Protein AF-A0A8J3ZLC2-F1 (afdb_monomer_lite)

Structure (mmCIF, N/CA/C/O backbone):
data_AF-A0A8J3ZLC2-F1
#
_entry.id   AF-A0A8J3ZLC2-F1
#
loop_
_atom_site.group_PDB
_atom_site.id
_atom_site.type_symbol
_atom_site.label_atom_id
_atom_site.label_alt_id
_atom_site.label_comp_id
_atom_site.label_asym_id
_atom_site.label_entity_id
_atom_site.label_seq_id
_atom_site.pdbx_PDB_ins_code
_atom_site.Cartn_x
_atom_site.Cartn_y
_atom_site.Cartn_z
_atom_site.occupancy
_atom_site.B_iso_or_equiv
_atom_site.auth_seq_id
_atom_site.auth_comp_id
_atom_site.auth_asym_id
_atom_site.auth_atom_id
_atom_site.pdbx_PDB_model_num
ATOM 1 N N . MET A 1 1 ? 24.655 2.100 -19.625 1.00 62.72 1 MET A N 1
ATOM 2 C CA . MET A 1 1 ? 24.894 2.904 -18.405 1.00 62.72 1 MET A CA 1
ATOM 3 C C . MET A 1 1 ? 24.748 4.376 -18.753 1.00 62.72 1 MET A C 1
ATOM 5 O O . MET A 1 1 ? 25.172 4.747 -19.850 1.00 62.72 1 MET A O 1
ATOM 9 N N . PRO A 1 2 ? 24.119 5.198 -17.896 1.00 81.19 2 PRO A N 1
ATOM 10 C CA . PRO A 1 2 ? 24.061 6.634 -18.132 1.00 81.19 2 PRO A CA 1
ATOM 11 C C . PRO A 1 2 ? 25.478 7.221 -18.149 1.00 81.19 2 PRO A C 1
ATOM 13 O O . PRO A 1 2 ? 26.392 6.694 -17.517 1.00 81.19 2 PRO A O 1
ATOM 16 N N . ARG A 1 3 ? 25.679 8.284 -18.931 1.00 87.62 3 ARG A N 1
ATOM 17 C CA . ARG A 1 3 ? 26.996 8.920 -19.056 1.00 87.62 3 ARG A CA 1
ATOM 18 C C . ARG A 1 3 ? 27.351 9.644 -17.741 1.00 87.62 3 ARG A C 1
ATOM 20 O O . ARG A 1 3 ? 26.506 10.413 -17.273 1.00 87.62 3 ARG A O 1
ATOM 27 N N . PRO A 1 4 ? 28.564 9.447 -17.186 1.00 86.44 4 PRO A N 1
ATOM 28 C CA . PRO A 1 4 ? 29.031 10.169 -15.998 1.00 86.44 4 PRO A CA 1
ATOM 29 C C . PRO A 1 4 ? 28.972 11.694 -16.189 1.00 86.44 4 PRO A C 1
ATOM 31 O O . PRO A 1 4 ? 29.243 12.178 -17.291 1.00 86.44 4 PRO A O 1
ATOM 34 N N . GLY A 1 5 ? 28.597 12.445 -15.146 1.00 87.00 5 GLY A N 1
ATOM 35 C CA . GLY A 1 5 ? 28.395 13.900 -15.202 1.00 87.00 5 GLY A CA 1
ATOM 36 C C . GLY A 1 5 ? 27.000 14.339 -15.673 1.00 87.00 5 GLY A C 1
ATOM 37 O O . GLY A 1 5 ? 26.792 15.516 -15.966 1.00 87.00 5 GLY A O 1
ATOM 38 N N . ARG A 1 6 ? 26.047 13.404 -15.794 1.00 88.44 6 ARG A N 1
ATOM 39 C CA . ARG A 1 6 ? 24.616 13.685 -16.045 1.00 88.44 6 ARG A CA 1
ATOM 40 C C . ARG A 1 6 ? 23.715 12.982 -15.041 1.00 88.44 6 ARG A C 1
ATOM 42 O O . ARG A 1 6 ? 22.834 13.606 -14.466 1.00 88.44 6 ARG A O 1
ATOM 49 N N . PHE A 1 7 ? 23.942 11.686 -14.857 1.00 87.19 7 PHE A N 1
ATOM 50 C CA . PHE A 1 7 ? 23.310 10.897 -13.807 1.00 87.19 7 PHE A CA 1
ATOM 51 C C . PHE A 1 7 ? 24.420 10.236 -13.005 1.00 87.19 7 PHE A C 1
ATOM 53 O O . PHE A 1 7 ? 24.977 9.222 -13.422 1.00 87.19 7 PHE A O 1
ATOM 60 N N . ASP A 1 8 ? 24.761 10.865 -11.886 1.00 89.50 8 ASP A N 1
ATOM 61 C CA . ASP A 1 8 ? 25.877 10.438 -11.041 1.00 89.50 8 ASP A CA 1
ATOM 62 C C . ASP A 1 8 ? 25.459 9.363 -10.026 1.00 89.50 8 ASP A C 1
ATOM 64 O O . ASP A 1 8 ? 26.303 8.627 -9.522 1.00 89.50 8 ASP A O 1
ATOM 68 N N . ALA A 1 9 ? 24.153 9.227 -9.769 1.00 88.69 9 ALA A N 1
ATOM 69 C CA . ALA A 1 9 ? 23.580 8.181 -8.933 1.00 88.69 9 ALA A CA 1
ATOM 70 C C . ALA A 1 9 ? 22.262 7.667 -9.523 1.00 88.69 9 ALA A C 1
ATOM 72 O O . ALA A 1 9 ? 21.461 8.431 -10.063 1.00 88.69 9 ALA A O 1
ATOM 73 N N . VAL A 1 10 ? 22.035 6.364 -9.377 1.00 88.56 10 VAL A N 1
ATOM 74 C CA . VAL A 1 10 ? 20.748 5.716 -9.635 1.00 88.56 10 VAL A CA 1
ATOM 75 C C . VAL A 1 10 ? 20.269 5.170 -8.299 1.00 88.56 10 VAL A C 1
ATOM 77 O O . VAL A 1 10 ? 20.956 4.352 -7.692 1.00 88.56 10 VAL A O 1
ATOM 80 N N . ILE A 1 11 ? 19.127 5.664 -7.827 1.00 90.56 11 ILE A N 1
ATOM 81 C CA . ILE A 1 11 ? 18.501 5.208 -6.585 1.00 90.56 11 ILE A CA 1
ATOM 82 C C . ILE A 1 11 ? 17.278 4.392 -6.976 1.00 90.56 11 ILE A C 1
ATOM 84 O O . ILE A 1 11 ? 16.354 4.914 -7.601 1.00 90.56 11 ILE A O 1
ATOM 88 N N . GLU A 1 12 ? 17.290 3.114 -6.623 1.00 89.50 12 GLU A N 1
ATOM 89 C CA . GLU A 1 12 ? 16.144 2.234 -6.804 1.00 89.50 12 GLU A CA 1
ATOM 90 C C . GLU A 1 12 ? 15.164 2.418 -5.641 1.00 89.50 12 GLU A C 1
ATOM 92 O O . GLU A 1 12 ? 15.559 2.412 -4.474 1.00 89.50 12 GLU A O 1
ATOM 97 N N . ILE A 1 13 ? 13.882 2.590 -5.962 1.00 89.12 13 ILE A N 1
ATOM 98 C CA . ILE A 1 13 ? 12.808 2.630 -4.969 1.00 89.12 13 ILE A CA 1
ATOM 99 C C . ILE A 1 13 ? 12.115 1.271 -4.993 1.00 89.12 13 ILE A C 1
ATOM 101 O O . ILE A 1 13 ? 11.385 0.956 -5.932 1.00 89.12 13 ILE A O 1
ATOM 105 N N . ALA A 1 14 ? 12.362 0.477 -3.955 1.00 91.50 14 ALA A N 1
ATOM 106 C CA . ALA A 1 14 ? 11.785 -0.851 -3.791 1.00 91.50 14 ALA A CA 1
ATOM 107 C C . ALA A 1 14 ? 10.427 -0.815 -3.061 1.00 91.50 14 ALA A C 1
ATOM 109 O O . ALA A 1 14 ? 9.930 0.243 -2.657 1.00 91.50 14 ALA A O 1
ATOM 110 N N . ALA A 1 15 ? 9.827 -1.996 -2.895 1.00 95.19 15 ALA A N 1
ATOM 111 C CA . ALA A 1 15 ? 8.690 -2.194 -2.003 1.00 95.19 15 ALA A CA 1
ATOM 112 C C . ALA A 1 15 ? 9.051 -1.828 -0.553 1.00 95.19 15 ALA A C 1
ATOM 114 O O . ALA A 1 15 ? 10.211 -1.934 -0.146 1.00 95.19 15 ALA A O 1
ATOM 115 N N . LEU A 1 16 ? 8.053 -1.395 0.217 1.00 95.94 16 LEU A N 1
ATOM 116 C CA . LEU A 1 16 ? 8.247 -1.039 1.619 1.00 95.94 16 LEU A CA 1
ATOM 117 C C . LEU A 1 16 ? 8.357 -2.287 2.499 1.00 95.94 16 LEU A C 1
ATOM 119 O O . LEU A 1 16 ? 7.717 -3.309 2.250 1.00 95.94 16 LEU A O 1
ATOM 123 N N . ASP A 1 17 ? 9.159 -2.170 3.551 1.00 96.06 17 ASP A N 1
ATOM 124 C CA . ASP A 1 17 ? 9.222 -3.122 4.651 1.00 96.06 17 ASP A CA 1
ATOM 125 C C . ASP A 1 17 ? 8.170 -2.792 5.725 1.00 96.06 17 ASP A C 1
ATOM 127 O O . ASP A 1 17 ? 7.513 -1.750 5.685 1.00 96.06 17 ASP A O 1
ATOM 131 N N . ALA A 1 18 ? 8.003 -3.680 6.707 1.00 96.75 18 ALA A N 1
ATOM 132 C CA . ALA A 1 18 ? 7.050 -3.488 7.801 1.00 96.75 18 ALA A CA 1
ATOM 133 C C . ALA A 1 18 ? 7.169 -2.119 8.514 1.00 96.75 18 ALA A C 1
ATOM 135 O O . ALA A 1 18 ? 6.149 -1.430 8.626 1.00 96.75 18 ALA A O 1
ATOM 136 N N . PRO A 1 19 ? 8.365 -1.656 8.946 1.00 97.00 19 PRO A N 1
ATOM 137 C CA . PRO A 1 19 ? 8.479 -0.343 9.578 1.00 97.00 19 PRO A CA 1
ATOM 138 C C . PRO A 1 19 ? 8.202 0.808 8.600 1.00 97.00 19 PRO A C 1
ATOM 140 O O . PRO A 1 19 ? 7.635 1.821 9.010 1.00 97.00 19 PRO A O 1
ATOM 143 N N . GLY A 1 20 ? 8.547 0.672 7.315 1.00 96.81 20 GLY A N 1
ATOM 144 C CA . GLY A 1 20 ? 8.211 1.652 6.284 1.00 96.81 20 GLY A CA 1
ATOM 145 C C . GLY A 1 20 ? 6.704 1.776 6.052 1.00 96.81 20 GLY A C 1
ATOM 146 O O . GLY A 1 20 ? 6.190 2.890 5.935 1.00 96.81 20 GLY A O 1
ATOM 147 N N . ILE A 1 21 ? 5.984 0.651 6.044 1.00 97.88 21 ILE A N 1
ATOM 148 C CA . ILE A 1 21 ? 4.518 0.609 5.939 1.00 97.88 21 ILE A CA 1
ATOM 149 C C . ILE A 1 21 ? 3.884 1.297 7.152 1.00 97.88 21 ILE A C 1
ATOM 151 O O . ILE A 1 21 ? 3.067 2.203 6.986 1.00 97.88 21 ILE A O 1
ATOM 155 N N . GLU A 1 22 ? 4.297 0.933 8.368 1.00 97.25 22 GLU A N 1
ATOM 156 C CA . GLU A 1 22 ? 3.808 1.554 9.604 1.00 97.25 22 GLU A CA 1
ATOM 157 C C . GLU A 1 22 ? 4.064 3.068 9.619 1.00 97.25 22 GLU A C 1
ATOM 159 O O . GLU A 1 22 ? 3.159 3.858 9.914 1.00 97.25 22 GLU A O 1
ATOM 164 N N . ALA A 1 23 ? 5.283 3.489 9.271 1.00 97.25 23 ALA A N 1
ATOM 165 C CA . ALA A 1 23 ? 5.655 4.896 9.221 1.00 97.25 23 ALA A CA 1
ATOM 166 C C . ALA A 1 23 ? 4.805 5.669 8.206 1.00 97.25 23 ALA A C 1
ATOM 168 O O . ALA A 1 23 ? 4.347 6.775 8.500 1.00 97.25 23 ALA A O 1
ATOM 169 N N . LEU A 1 24 ? 4.546 5.081 7.036 1.00 97.38 24 LEU A N 1
ATOM 170 C CA . LEU A 1 2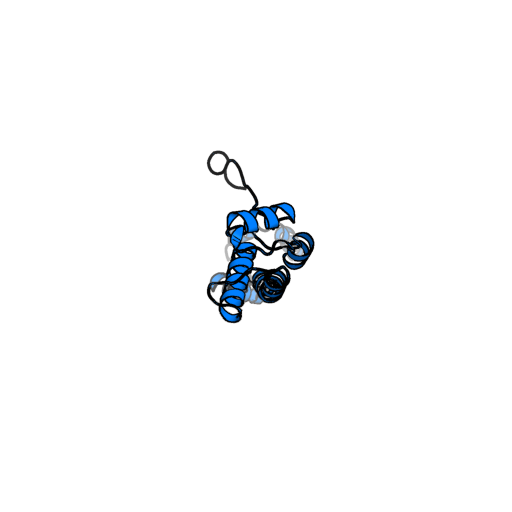4 ? 3.718 5.699 6.008 1.00 97.38 24 LEU A CA 1
ATOM 171 C C . LEU A 1 24 ? 2.255 5.825 6.454 1.00 97.38 24 LEU A C 1
ATOM 173 O O . LEU A 1 24 ? 1.667 6.894 6.294 1.00 97.38 24 LEU A O 1
ATOM 177 N N . ILE A 1 25 ? 1.679 4.785 7.065 1.00 97.31 25 ILE A N 1
ATOM 178 C CA . ILE A 1 25 ? 0.308 4.831 7.601 1.00 97.31 25 ILE A CA 1
ATOM 179 C C . ILE A 1 25 ? 0.190 5.952 8.638 1.00 97.31 25 ILE A C 1
ATOM 181 O O . ILE A 1 25 ? -0.708 6.789 8.543 1.00 97.31 25 ILE A O 1
ATOM 185 N N . LYS A 1 26 ? 1.131 6.027 9.585 1.00 96.31 26 LYS A N 1
ATOM 186 C CA . LYS A 1 26 ? 1.153 7.069 10.624 1.00 96.31 26 LYS A CA 1
ATOM 187 C C . LYS A 1 26 ? 1.372 8.476 10.068 1.00 96.31 26 LYS A C 1
ATOM 189 O O . LYS A 1 26 ? 0.889 9.438 10.657 1.00 96.31 26 LYS A O 1
ATOM 194 N N . ALA A 1 27 ? 2.097 8.612 8.959 1.00 97.00 27 ALA A N 1
ATOM 195 C CA . ALA A 1 27 ? 2.326 9.903 8.316 1.00 97.00 27 ALA A CA 1
ATOM 196 C C . ALA A 1 27 ? 1.086 10.420 7.569 1.00 97.00 27 ALA A C 1
ATOM 198 O O . ALA A 1 27 ? 0.890 11.629 7.453 1.00 97.00 27 ALA A O 1
ATOM 199 N N . VAL A 1 28 ? 0.263 9.514 7.041 1.00 96.50 28 VAL A N 1
ATOM 2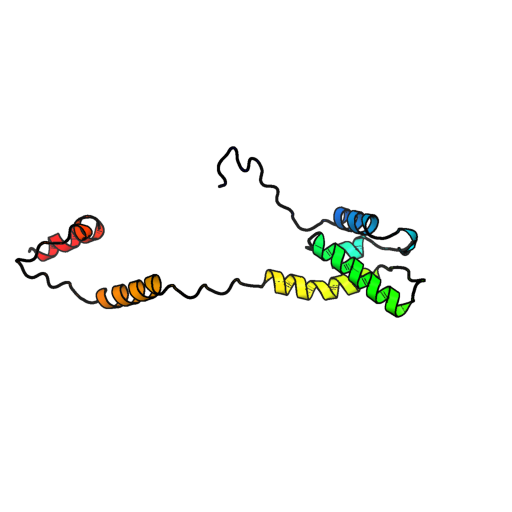00 C CA . VAL A 1 28 ? -0.858 9.845 6.150 1.00 96.50 28 VAL A CA 1
ATOM 201 C C . VAL A 1 28 ? -2.201 9.878 6.885 1.00 96.50 28 VAL A C 1
ATOM 203 O O . VAL A 1 28 ? -3.102 10.624 6.496 1.00 96.50 28 VAL A O 1
ATOM 206 N N . VAL A 1 29 ? -2.352 9.091 7.951 1.00 95.69 29 VAL A N 1
ATOM 207 C CA . VAL A 1 29 ? -3.585 8.996 8.737 1.00 95.69 29 VAL A CA 1
ATOM 208 C C . VAL A 1 29 ? -3.457 9.799 10.029 1.00 95.69 29 VAL A C 1
ATOM 210 O O . VAL A 1 29 ? -2.477 9.684 10.758 1.00 95.69 29 VAL A O 1
ATOM 213 N N . ASP A 1 30 ? -4.486 10.583 10.360 1.00 94.25 30 ASP A N 1
ATOM 214 C CA . ASP A 1 30 ? -4.577 11.215 11.679 1.00 94.25 30 ASP A CA 1
ATOM 215 C C . ASP A 1 30 ? -4.637 10.133 12.772 1.00 94.25 30 ASP A C 1
ATOM 217 O O . ASP A 1 30 ? -5.548 9.307 12.777 1.00 94.25 30 ASP A O 1
ATOM 221 N N . HIS A 1 31 ? -3.710 10.173 13.733 1.00 92.75 31 HIS A N 1
ATOM 222 C CA . HIS A 1 31 ? -3.666 9.279 14.897 1.00 92.75 31 HIS A CA 1
ATOM 223 C C . HIS A 1 31 ? -5.010 9.108 15.626 1.00 92.75 31 HIS A C 1
ATOM 225 O O . HIS A 1 31 ? -5.274 8.045 16.175 1.00 92.75 31 HIS A O 1
ATOM 231 N N . ARG A 1 32 ? -5.894 10.116 15.608 1.00 94.19 32 ARG A N 1
ATOM 232 C CA . ARG A 1 32 ? -7.234 10.048 16.232 1.00 94.19 32 ARG A CA 1
ATOM 233 C C . ARG A 1 32 ? -8.221 9.157 15.482 1.00 94.19 32 ARG A C 1
ATOM 235 O O . ARG A 1 32 ? -9.319 8.909 15.975 1.00 94.19 32 ARG A O 1
ATOM 242 N N . LYS A 1 33 ? -7.876 8.767 14.258 1.00 95.50 33 LYS A N 1
ATOM 243 C CA . LYS A 1 33 ? -8.672 7.925 13.364 1.00 95.50 33 LYS A CA 1
ATOM 244 C C . LYS A 1 33 ? -8.153 6.498 13.284 1.00 95.50 33 LYS A C 1
ATOM 246 O O . LYS A 1 33 ? -8.769 5.703 12.587 1.00 95.50 33 LYS A O 1
ATOM 251 N N . LEU A 1 34 ? -7.068 6.181 13.980 1.00 96.12 34 LEU A N 1
ATOM 252 C CA . LEU A 1 34 ? -6.531 4.833 14.096 1.00 96.12 34 LEU A CA 1
ATOM 253 C C . LEU A 1 34 ? -7.083 4.185 15.367 1.00 96.12 34 LEU A C 1
ATOM 255 O O . LEU A 1 34 ? -7.129 4.826 16.419 1.00 96.12 34 LEU A O 1
ATOM 259 N N . ASP A 1 35 ? -7.516 2.933 15.265 1.00 95.12 35 ASP A N 1
ATOM 260 C CA . ASP A 1 35 ? -7.882 2.146 16.439 1.00 95.12 35 ASP A CA 1
ATOM 261 C C . ASP A 1 35 ? -6.641 1.954 17.348 1.00 95.12 35 ASP A C 1
ATOM 263 O O . ASP A 1 35 ? -5.556 1.641 16.844 1.00 95.12 35 ASP A O 1
ATOM 267 N N . PRO A 1 36 ? -6.748 2.146 18.679 1.00 91.62 36 PRO A N 1
ATOM 268 C CA . PRO A 1 36 ? -5.649 1.883 19.611 1.00 91.62 36 PRO A CA 1
ATOM 269 C C . PRO A 1 36 ? -5.099 0.451 19.553 1.00 91.62 36 PRO A C 1
ATOM 271 O O . PRO A 1 36 ? -3.952 0.231 19.939 1.00 91.62 36 PRO A O 1
ATOM 274 N N . GLY A 1 37 ? -5.913 -0.511 19.112 1.00 94.25 37 GLY A N 1
ATOM 275 C CA . GLY A 1 37 ? -5.575 -1.926 18.997 1.00 94.25 37 GLY A CA 1
ATOM 276 C C . GLY A 1 37 ? -5.029 -2.352 17.634 1.00 94.25 37 GLY A C 1
ATOM 277 O O . GLY A 1 37 ? -5.035 -3.548 17.359 1.00 94.25 37 GLY A O 1
ATOM 278 N N . ILE A 1 38 ? -4.593 -1.422 16.773 1.00 95.88 38 ILE A N 1
ATOM 279 C CA . ILE A 1 38 ? -4.021 -1.785 15.469 1.00 95.88 38 ILE A CA 1
ATOM 280 C C . ILE A 1 38 ? -2.798 -2.696 15.629 1.00 95.88 38 ILE A C 1
ATOM 282 O O . ILE A 1 38 ? -1.799 -2.333 16.253 1.00 95.88 38 ILE A O 1
ATOM 286 N N . ASP A 1 39 ? -2.858 -3.838 14.952 1.00 97.19 39 ASP A N 1
ATOM 287 C CA . ASP A 1 39 ? -1.717 -4.704 14.678 1.00 97.19 39 ASP A CA 1
ATOM 288 C C . ASP A 1 39 ? -1.066 -4.338 13.334 1.00 97.19 39 ASP A C 1
ATOM 290 O O . ASP A 1 39 ? -1.552 -4.702 12.262 1.00 97.19 39 ASP A O 1
ATOM 294 N N . TYR A 1 40 ? 0.053 -3.611 13.391 1.00 96.38 40 TYR A N 1
ATOM 295 C CA . TYR A 1 40 ? 0.835 -3.250 12.204 1.00 96.38 40 TYR A CA 1
ATOM 296 C C . TYR A 1 40 ? 1.580 -4.434 11.584 1.00 96.38 40 TYR A C 1
ATOM 298 O O . TYR A 1 40 ? 1.896 -4.382 10.398 1.00 96.38 40 TYR A O 1
ATOM 306 N N . THR A 1 41 ? 1.839 -5.498 12.346 1.00 97.06 41 THR A N 1
ATOM 307 C CA . THR A 1 41 ? 2.509 -6.703 11.838 1.00 97.06 41 THR A CA 1
ATOM 308 C C . THR A 1 41 ? 1.600 -7.396 10.836 1.00 97.06 41 THR A C 1
ATOM 310 O O . THR A 1 41 ? 1.997 -7.649 9.703 1.00 97.06 41 THR A O 1
ATOM 313 N N . GLN A 1 42 ? 0.336 -7.591 11.218 1.00 97.88 42 GLN A N 1
ATOM 314 C CA . GLN A 1 42 ? -0.664 -8.199 10.344 1.00 97.88 42 GLN A CA 1
ATOM 315 C C . GLN A 1 42 ? -0.918 -7.357 9.083 1.00 97.88 42 GLN A C 1
ATOM 317 O O . GLN A 1 42 ? -1.076 -7.899 7.988 1.00 97.88 42 GLN A O 1
ATOM 322 N N . ILE A 1 43 ? -0.925 -6.027 9.216 1.00 97.81 43 ILE A N 1
ATOM 323 C CA . ILE A 1 43 ? -1.061 -5.115 8.071 1.00 97.81 43 ILE A CA 1
ATOM 324 C C . ILE A 1 43 ? 0.144 -5.235 7.134 1.00 97.81 43 ILE A C 1
ATOM 326 O O . ILE A 1 43 ? -0.032 -5.304 5.918 1.00 97.81 43 ILE A O 1
ATOM 330 N N . ALA A 1 44 ? 1.359 -5.262 7.685 1.00 97.50 44 ALA A N 1
ATOM 331 C CA . ALA A 1 44 ? 2.581 -5.386 6.902 1.00 97.50 44 ALA A CA 1
ATOM 332 C C . ALA A 1 44 ? 2.628 -6.707 6.122 1.00 97.50 44 ALA A C 1
ATOM 334 O O . ALA A 1 44 ? 2.983 -6.697 4.944 1.00 97.50 44 ALA A O 1
ATOM 335 N N . ASP A 1 45 ? 2.200 -7.810 6.739 1.00 97.69 45 ASP A N 1
ATOM 336 C CA . ASP A 1 45 ? 2.109 -9.114 6.078 1.00 97.69 45 ASP A CA 1
ATOM 337 C C . ASP A 1 45 ? 1.105 -9.089 4.915 1.00 97.69 45 ASP A C 1
ATOM 339 O O . ASP A 1 45 ? 1.392 -9.594 3.828 1.00 97.69 45 ASP A O 1
ATOM 343 N N . ALA A 1 46 ? -0.054 -8.448 5.102 1.00 97.38 46 ALA A N 1
ATOM 344 C CA . ALA A 1 46 ? -1.064 -8.309 4.052 1.00 97.38 46 ALA A CA 1
ATOM 345 C C . ALA A 1 46 ? -0.611 -7.394 2.896 1.00 97.38 46 ALA A C 1
ATOM 347 O O . ALA A 1 46 ? -1.022 -7.589 1.753 1.00 97.38 46 ALA A O 1
ATOM 348 N N . MET A 1 47 ? 0.243 -6.406 3.178 1.00 97.62 47 MET A N 1
ATOM 349 C CA . MET A 1 47 ? 0.794 -5.456 2.200 1.00 97.62 47 MET A CA 1
ATOM 350 C C . MET A 1 47 ? 2.184 -5.858 1.684 1.00 97.62 47 MET A C 1
ATOM 352 O O . MET A 1 47 ? 2.895 -5.036 1.099 1.00 97.62 47 MET A O 1
ATOM 356 N N . ALA A 1 48 ? 2.598 -7.111 1.883 1.00 95.50 48 ALA A N 1
ATOM 357 C CA . ALA A 1 48 ? 3.913 -7.576 1.470 1.00 95.50 48 ALA A CA 1
ATOM 358 C C . ALA A 1 48 ? 4.151 -7.345 -0.036 1.00 95.50 48 ALA A C 1
ATOM 360 O O . ALA A 1 48 ? 3.367 -7.756 -0.894 1.00 95.50 48 ALA A O 1
ATOM 361 N N . GLY A 1 49 ? 5.261 -6.677 -0.362 1.00 94.81 49 GLY A N 1
ATOM 362 C CA . GLY A 1 49 ? 5.624 -6.339 -1.742 1.00 94.81 49 GLY A CA 1
ATOM 363 C C . GLY A 1 49 ? 4.950 -5.078 -2.293 1.00 94.81 49 GLY A C 1
ATOM 364 O O . GLY A 1 49 ? 5.139 -4.761 -3.469 1.00 94.81 49 GLY A O 1
ATOM 365 N N . PHE A 1 50 ? 4.191 -4.336 -1.481 1.00 97.19 50 PHE A N 1
ATOM 366 C CA . PHE A 1 50 ? 3.589 -3.079 -1.916 1.00 97.19 50 PHE A CA 1
ATOM 367 C C . PHE A 1 50 ? 4.635 -1.961 -2.004 1.00 97.19 50 PHE A C 1
ATOM 369 O O . PHE A 1 50 ? 5.433 -1.722 -1.096 1.00 97.19 50 PHE A O 1
ATOM 376 N N . PHE A 1 51 ? 4.584 -1.216 -3.107 1.00 95.75 51 PHE A N 1
ATOM 377 C CA . PHE A 1 51 ? 5.289 0.056 -3.254 1.00 95.75 51 PHE A CA 1
ATOM 378 C C . PHE A 1 51 ? 4.574 1.165 -2.463 1.00 95.75 51 PHE A C 1
ATOM 380 O O . PHE A 1 51 ? 3.374 1.042 -2.198 1.00 95.75 51 PHE A O 1
ATOM 387 N N . PRO A 1 52 ? 5.242 2.296 -2.154 1.00 95.62 52 PRO A N 1
ATOM 388 C CA . PRO A 1 52 ? 4.641 3.385 -1.376 1.00 95.62 52 PRO A CA 1
ATOM 389 C C . PRO A 1 52 ? 3.278 3.866 -1.899 1.00 95.62 52 PRO A C 1
ATOM 391 O O . PRO A 1 52 ? 2.376 4.166 -1.119 1.00 95.62 52 PRO A O 1
ATOM 394 N N . ALA A 1 53 ? 3.100 3.893 -3.223 1.00 95.31 53 ALA A N 1
ATOM 395 C CA . ALA A 1 53 ? 1.835 4.271 -3.850 1.00 95.31 53 ALA A CA 1
ATOM 396 C C . ALA A 1 53 ? 0.699 3.273 -3.562 1.00 95.31 53 ALA A C 1
ATOM 398 O O . ALA A 1 53 ? -0.423 3.688 -3.291 1.00 95.31 53 ALA A O 1
ATOM 399 N N . PHE A 1 54 ? 0.988 1.969 -3.561 1.00 96.94 54 PHE A N 1
ATOM 400 C CA . PHE A 1 54 ? -0.004 0.935 -3.255 1.00 96.94 54 PHE A CA 1
ATOM 401 C C . PHE A 1 54 ? -0.400 0.942 -1.776 1.00 96.94 54 PHE A C 1
ATOM 403 O O . PHE A 1 54 ? -1.572 0.768 -1.458 1.00 96.94 54 PHE A O 1
ATOM 410 N N . VAL A 1 55 ? 0.546 1.209 -0.870 1.00 97.38 55 VAL A N 1
ATOM 411 C CA . VAL A 1 55 ? 0.234 1.387 0.559 1.00 97.38 55 VAL A CA 1
ATOM 412 C C . VAL A 1 55 ? -0.664 2.610 0.768 1.00 97.38 55 VAL A C 1
ATOM 414 O O . VAL A 1 55 ? -1.659 2.529 1.485 1.00 97.38 55 VAL A O 1
ATOM 417 N N . ARG A 1 56 ? -0.366 3.735 0.101 1.00 97.56 56 ARG A N 1
ATOM 418 C CA . ARG A 1 56 ? -1.211 4.943 0.120 1.00 97.56 56 ARG A CA 1
ATOM 419 C C . ARG A 1 56 ? -2.635 4.640 -0.358 1.00 97.56 56 ARG A C 1
ATOM 421 O O . ARG A 1 56 ? -3.582 5.056 0.304 1.00 97.56 56 ARG A O 1
ATOM 428 N N . GLU A 1 57 ? -2.774 3.916 -1.465 1.00 97.75 57 GLU A N 1
ATOM 429 C CA . GLU A 1 57 ? -4.081 3.536 -2.009 1.00 97.75 57 GLU A CA 1
ATOM 430 C C . GLU A 1 57 ? -4.847 2.615 -1.053 1.00 97.75 57 GLU A C 1
ATOM 432 O O . GLU A 1 57 ? -6.028 2.836 -0.797 1.00 97.75 57 GLU A O 1
ATOM 437 N N . ALA A 1 58 ? -4.173 1.641 -0.434 1.00 97.69 58 ALA A N 1
ATOM 438 C CA . ALA A 1 58 ? -4.801 0.757 0.546 1.00 97.69 58 ALA A CA 1
ATOM 439 C C . ALA A 1 58 ? -5.374 1.535 1.740 1.00 97.69 58 ALA A C 1
ATOM 441 O O . ALA A 1 58 ? -6.484 1.257 2.194 1.00 97.69 58 ALA A O 1
ATOM 442 N N . VAL A 1 59 ? -4.652 2.556 2.215 1.00 97.56 59 VAL A N 1
ATOM 443 C CA . VAL A 1 59 ? -5.122 3.464 3.271 1.00 97.56 59 VAL A CA 1
ATOM 444 C C . VAL A 1 59 ? -6.363 4.247 2.825 1.00 97.56 59 VAL A C 1
ATOM 446 O O . VAL A 1 59 ? -7.334 4.348 3.581 1.00 97.56 59 VAL A O 1
ATOM 449 N N . ASP A 1 60 ? -6.358 4.800 1.611 1.00 97.25 60 ASP A N 1
ATOM 450 C CA . ASP A 1 60 ? -7.481 5.587 1.088 1.00 97.25 60 ASP A CA 1
ATOM 451 C C . ASP A 1 60 ? -8.726 4.707 0.835 1.00 97.25 60 ASP A C 1
ATOM 453 O O . ASP A 1 60 ? -9.860 5.119 1.131 1.00 97.25 60 ASP A O 1
ATOM 457 N N . GLN A 1 61 ? -8.531 3.460 0.397 1.00 96.62 61 GLN A N 1
ATOM 458 C CA . GLN A 1 61 ? -9.593 2.468 0.243 1.00 96.62 61 GLN A CA 1
ATOM 459 C C . GLN A 1 61 ? -10.170 2.038 1.600 1.00 96.62 61 GLN A C 1
ATOM 461 O O . GLN A 1 61 ? -11.391 2.091 1.783 1.00 96.62 61 GLN A O 1
ATOM 466 N N . ALA A 1 62 ? -9.321 1.696 2.576 1.00 97.06 62 ALA A N 1
ATOM 467 C CA . ALA A 1 62 ? -9.741 1.363 3.941 1.00 97.06 62 ALA A CA 1
ATOM 468 C C . ALA A 1 62 ? -10.560 2.506 4.564 1.00 97.06 62 ALA A C 1
ATOM 470 O O . ALA A 1 62 ? -11.643 2.299 5.116 1.00 97.06 62 ALA A O 1
ATOM 471 N N . ARG A 1 63 ? -10.101 3.750 4.381 1.00 96.00 63 ARG A N 1
ATOM 472 C CA . ARG A 1 63 ? -10.805 4.960 4.822 1.00 96.00 63 ARG A CA 1
ATOM 473 C C . ARG A 1 63 ? -12.172 5.111 4.178 1.00 96.00 63 ARG A C 1
ATOM 475 O O . ARG A 1 63 ? -13.135 5.419 4.878 1.00 96.00 63 ARG A O 1
ATOM 482 N N . THR A 1 64 ? -12.265 4.918 2.869 1.00 95.25 64 THR A N 1
ATOM 483 C CA . THR A 1 64 ? -13.540 5.007 2.150 1.00 95.25 64 THR A CA 1
ATOM 484 C C . THR A 1 64 ? -14.542 3.999 2.702 1.00 95.25 64 THR A C 1
ATOM 486 O O . THR A 1 64 ? -15.658 4.377 3.058 1.00 95.25 64 THR A O 1
ATOM 489 N N . VAL A 1 65 ? -14.119 2.745 2.870 1.00 94.75 65 VAL A N 1
ATOM 490 C CA . VAL A 1 65 ? -14.960 1.671 3.413 1.00 94.75 65 VAL A CA 1
ATOM 491 C C . VAL A 1 65 ? -15.408 1.978 4.845 1.00 94.75 65 VAL A C 1
ATOM 493 O O . VAL A 1 65 ? -16.599 1.873 5.150 1.00 94.75 65 VAL A O 1
ATOM 496 N N . ALA A 1 66 ? -14.498 2.428 5.710 1.00 95.12 66 ALA A N 1
ATOM 497 C CA . ALA A 1 66 ? -14.815 2.777 7.092 1.00 95.12 66 ALA A CA 1
ATOM 498 C C . ALA A 1 66 ? -15.800 3.960 7.187 1.00 95.12 66 ALA A C 1
ATOM 500 O O . ALA A 1 66 ? -16.740 3.927 7.985 1.00 95.12 66 ALA A O 1
ATOM 501 N N . ILE A 1 67 ? -15.649 4.981 6.331 1.00 95.00 67 ILE A N 1
ATOM 502 C CA . ILE A 1 67 ? -16.598 6.102 6.230 1.00 95.00 67 ILE A CA 1
ATOM 503 C C . ILE A 1 67 ? -17.974 5.612 5.774 1.00 95.00 67 ILE A C 1
ATOM 505 O O . ILE A 1 67 ? -18.984 6.053 6.321 1.00 95.00 67 ILE A O 1
ATOM 509 N N . THR A 1 68 ? -18.041 4.705 4.799 1.00 94.75 68 THR A N 1
ATOM 510 C CA . THR A 1 68 ? -19.318 4.150 4.330 1.00 94.75 68 THR A CA 1
ATOM 511 C C . THR A 1 68 ? -20.023 3.338 5.420 1.00 94.75 68 THR A C 1
ATOM 513 O O . THR A 1 68 ? -21.245 3.411 5.525 1.00 94.75 68 THR A O 1
ATOM 516 N N . ARG A 1 69 ? -19.277 2.607 6.260 1.00 92.81 69 ARG A N 1
ATOM 517 C CA . ARG A 1 69 ? -19.832 1.786 7.353 1.00 92.81 69 ARG A CA 1
ATOM 518 C C . ARG A 1 69 ? -20.249 2.601 8.582 1.00 92.81 69 ARG A C 1
ATOM 520 O O . ARG A 1 69 ? -21.290 2.322 9.171 1.00 92.81 69 ARG A O 1
ATOM 527 N N . HIS A 1 70 ? -19.451 3.595 8.977 1.00 91.56 70 HIS A N 1
ATOM 528 C CA . HIS A 1 70 ? -19.575 4.269 10.282 1.00 91.56 70 HIS A CA 1
ATOM 529 C C . HIS A 1 70 ? -19.786 5.791 10.195 1.00 91.56 70 HIS A C 1
ATOM 531 O O . HIS A 1 70 ? -19.920 6.471 11.216 1.00 91.56 70 HIS A O 1
ATOM 537 N N . GLY A 1 71 ? -19.815 6.366 8.992 1.00 91.00 71 GLY A N 1
ATOM 538 C CA . GLY A 1 71 ? -19.934 7.806 8.785 1.00 91.00 71 GLY A CA 1
ATOM 539 C C . GLY A 1 71 ? -18.697 8.582 9.254 1.00 91.00 71 GLY A C 1
ATOM 540 O O . GLY A 1 71 ? -17.577 8.079 9.282 1.00 91.00 71 GLY A O 1
ATOM 541 N N . ARG A 1 72 ? -18.871 9.853 9.641 1.00 85.88 72 ARG A N 1
ATOM 542 C CA . ARG A 1 72 ? -17.745 10.745 10.007 1.00 85.88 72 ARG A CA 1
ATOM 543 C C . ARG A 1 72 ? -17.023 10.361 11.306 1.00 85.88 72 ARG A C 1
ATOM 545 O O . ARG A 1 72 ? -15.906 10.829 11.539 1.00 85.88 72 ARG A O 1
ATOM 552 N N . GLY A 1 73 ? -17.639 9.517 12.131 1.00 90.06 73 GLY A N 1
ATOM 553 C CA . GLY A 1 73 ? -17.086 9.012 13.389 1.00 90.06 73 GLY A CA 1
ATOM 554 C C . GLY A 1 73 ? -16.163 7.802 13.240 1.00 90.06 73 GLY A C 1
ATOM 555 O O . GLY A 1 73 ? -15.738 7.277 14.257 1.00 90.06 73 GLY A O 1
ATOM 556 N N . TYR A 1 74 ? -15.856 7.371 12.011 1.00 93.56 74 TYR A N 1
ATOM 557 C CA . TYR A 1 74 ? -15.073 6.161 11.763 1.00 93.56 74 TYR A CA 1
ATOM 558 C C . TYR A 1 74 ? -13.726 6.140 12.501 1.00 93.56 74 TYR A C 1
ATOM 560 O O . TYR A 1 74 ? -13.070 7.182 12.653 1.00 93.56 74 TYR A O 1
ATOM 568 N N . LEU A 1 75 ? -13.335 4.929 12.885 1.00 96.19 75 LEU A N 1
ATOM 569 C CA . LEU A 1 75 ? -11.989 4.522 13.263 1.00 96.19 75 LEU A CA 1
ATOM 570 C C . LEU A 1 75 ? -11.543 3.456 12.262 1.00 96.19 75 LEU A C 1
ATOM 572 O O . LEU A 1 75 ? -12.370 2.692 11.772 1.00 96.19 75 LEU A O 1
ATOM 576 N N . LEU A 1 76 ? -10.261 3.461 11.927 1.00 96.56 76 LEU A N 1
ATOM 577 C CA . LEU A 1 76 ? -9.633 2.479 11.059 1.00 96.56 76 LEU A CA 1
ATOM 578 C C . LEU A 1 76 ? -9.093 1.345 11.916 1.00 96.56 76 LEU A C 1
ATOM 580 O O . LEU A 1 76 ? -8.232 1.575 12.766 1.00 96.56 76 LEU A O 1
ATOM 584 N N . SER A 1 77 ? -9.614 0.149 11.678 1.00 96.50 77 SER A N 1
ATOM 585 C CA . SER A 1 77 ? -9.175 -1.084 12.323 1.00 96.50 77 SER A CA 1
ATOM 586 C C . SER A 1 77 ? -8.156 -1.829 11.458 1.00 96.50 77 SER A C 1
ATOM 588 O O . SER A 1 77 ? -8.016 -1.547 10.266 1.00 96.50 77 SER A O 1
ATOM 590 N N . THR A 1 78 ? -7.463 -2.813 12.039 1.00 97.50 78 THR A N 1
ATOM 591 C CA . THR A 1 78 ? -6.583 -3.718 11.283 1.00 97.50 78 THR A CA 1
ATOM 592 C C . THR A 1 78 ? -7.320 -4.403 10.132 1.00 97.50 78 THR A C 1
ATOM 594 O O . THR A 1 78 ? -6.798 -4.444 9.018 1.00 97.50 78 THR A O 1
ATOM 597 N N . ASP A 1 79 ? -8.558 -4.844 10.358 1.00 96.88 79 ASP A N 1
ATOM 598 C CA . ASP A 1 79 ? -9.369 -5.529 9.347 1.00 96.88 79 ASP A CA 1
ATOM 599 C C . ASP A 1 79 ? -9.653 -4.647 8.123 1.00 96.88 79 ASP A C 1
ATOM 601 O O . ASP A 1 79 ? -9.672 -5.142 6.996 1.00 96.88 79 ASP A O 1
ATOM 605 N N . ASP A 1 80 ? -9.840 -3.334 8.311 1.00 96.88 80 ASP A N 1
ATOM 606 C CA . ASP A 1 80 ? -10.075 -2.415 7.191 1.00 96.88 80 ASP A CA 1
ATOM 607 C C . ASP A 1 80 ? -8.842 -2.314 6.281 1.00 96.88 80 ASP A C 1
ATOM 609 O O . ASP A 1 80 ? -8.976 -2.288 5.055 1.00 96.88 80 ASP A O 1
ATOM 613 N N . PHE A 1 81 ? -7.640 -2.292 6.868 1.00 97.75 81 PHE A N 1
ATOM 614 C CA . PHE A 1 81 ? -6.385 -2.264 6.115 1.00 97.75 81 PHE A CA 1
ATOM 615 C C . PHE A 1 81 ? -6.098 -3.595 5.423 1.00 97.75 81 PHE A C 1
ATOM 617 O O . PHE A 1 81 ? -5.713 -3.594 4.254 1.00 97.75 81 PHE A O 1
ATOM 624 N N . VAL A 1 82 ? -6.312 -4.718 6.113 1.00 97.88 82 VAL A N 1
ATOM 625 C CA . VAL A 1 82 ? -6.109 -6.060 5.547 1.00 97.88 82 VAL A CA 1
ATOM 626 C C . VAL A 1 82 ? -7.064 -6.292 4.376 1.00 97.88 82 VAL A C 1
ATOM 628 O O . VAL A 1 82 ? -6.616 -6.644 3.288 1.00 97.88 82 VAL A O 1
ATOM 631 N N . ALA A 1 83 ? -8.356 -5.987 4.533 1.00 96.38 83 ALA A N 1
ATOM 632 C CA . ALA A 1 83 ? -9.338 -6.143 3.457 1.00 96.38 83 ALA A CA 1
ATOM 633 C C . ALA A 1 83 ? -9.024 -5.262 2.230 1.00 96.38 83 ALA A C 1
ATOM 635 O O . ALA A 1 83 ? -9.221 -5.674 1.079 1.00 96.38 83 ALA A O 1
ATOM 636 N N . ALA A 1 84 ? -8.517 -4.044 2.453 1.00 97.12 84 ALA A N 1
ATOM 637 C CA . ALA A 1 84 ? -8.060 -3.175 1.371 1.00 97.12 84 ALA A CA 1
ATOM 638 C C . ALA A 1 84 ? -6.823 -3.755 0.661 1.00 97.12 84 ALA A C 1
ATOM 640 O O . ALA A 1 84 ? -6.791 -3.814 -0.570 1.00 97.12 84 ALA A O 1
ATOM 641 N N . ALA A 1 85 ? -5.838 -4.244 1.419 1.00 97.12 85 ALA A N 1
ATOM 642 C CA . ALA A 1 85 ? -4.629 -4.860 0.876 1.00 97.12 85 ALA A CA 1
ATOM 643 C C . ALA A 1 85 ? -4.934 -6.121 0.047 1.00 97.12 85 ALA A C 1
ATOM 645 O O . ALA A 1 85 ? -4.427 -6.273 -1.068 1.00 97.12 85 ALA A O 1
ATOM 646 N N . GLU A 1 86 ? -5.825 -6.991 0.526 1.00 95.50 86 GLU A N 1
ATOM 647 C CA . GLU A 1 86 ? -6.267 -8.184 -0.209 1.00 95.50 86 GLU A CA 1
ATOM 648 C C . GLU A 1 86 ? -6.890 -7.818 -1.562 1.00 95.50 86 GLU A C 1
ATOM 650 O O . GLU A 1 86 ? -6.574 -8.425 -2.589 1.00 95.50 86 GLU A O 1
ATOM 655 N N . THR A 1 87 ? -7.718 -6.770 -1.588 1.00 94.88 87 THR A N 1
ATOM 656 C CA . THR A 1 87 ? -8.351 -6.284 -2.822 1.00 94.88 87 THR A CA 1
ATOM 657 C C . THR A 1 87 ? -7.316 -5.759 -3.822 1.00 94.88 87 THR A C 1
ATOM 659 O O . THR A 1 87 ? -7.374 -6.068 -5.016 1.00 94.88 87 THR A O 1
ATOM 662 N N . LEU A 1 88 ? -6.339 -4.987 -3.343 1.00 96.31 88 LEU A N 1
ATOM 663 C CA . LEU A 1 88 ? -5.303 -4.381 -4.183 1.00 96.31 88 LEU A CA 1
ATOM 664 C C . LEU A 1 88 ? -4.243 -5.379 -4.645 1.00 96.31 88 LEU A C 1
ATOM 666 O O . LEU A 1 88 ? -3.630 -5.175 -5.691 1.00 96.31 88 LEU A O 1
ATOM 670 N N . THR A 1 89 ? -4.064 -6.492 -3.936 1.00 95.25 89 THR A N 1
ATOM 671 C CA . THR A 1 89 ? -3.107 -7.540 -4.318 1.00 95.25 89 THR A CA 1
ATOM 672 C C . THR A 1 89 ? -3.395 -8.084 -5.719 1.00 95.25 89 THR A C 1
ATOM 674 O O . THR A 1 89 ? -2.474 -8.293 -6.509 1.00 95.25 89 THR A O 1
ATOM 677 N N . ALA A 1 90 ? -4.671 -8.274 -6.070 1.00 92.12 90 ALA A N 1
ATOM 678 C CA . ALA A 1 90 ? -5.058 -8.710 -7.412 1.00 92.12 90 ALA A CA 1
ATOM 679 C C . ALA A 1 90 ? -4.667 -7.681 -8.488 1.00 92.12 90 ALA A C 1
ATOM 681 O O . ALA A 1 90 ? -4.185 -8.054 -9.558 1.00 92.12 90 ALA A O 1
ATOM 682 N N . GLN A 1 91 ? -4.822 -6.390 -8.185 1.00 93.50 91 GLN A N 1
ATOM 683 C CA . GLN A 1 91 ? -4.455 -5.301 -9.089 1.00 93.50 91 GLN A CA 1
ATOM 684 C C . GLN A 1 91 ? -2.936 -5.179 -9.244 1.00 93.50 91 GLN A C 1
ATOM 686 O O . GLN A 1 91 ? -2.450 -5.065 -10.366 1.00 93.50 91 GLN A O 1
ATOM 691 N N . LEU A 1 92 ? -2.181 -5.275 -8.143 1.00 93.75 92 LEU A N 1
ATOM 692 C CA . LEU A 1 92 ? -0.718 -5.268 -8.165 1.00 93.75 92 LEU A CA 1
ATOM 693 C C . LEU A 1 92 ? -0.180 -6.413 -9.027 1.00 93.75 92 LEU A C 1
ATOM 695 O O . LEU A 1 92 ? 0.669 -6.192 -9.887 1.00 93.75 92 LEU A O 1
ATOM 699 N N . ARG A 1 93 ? -0.727 -7.622 -8.852 1.00 93.19 93 ARG A N 1
ATOM 700 C CA . ARG A 1 93 ? -0.368 -8.786 -9.672 1.00 93.19 93 ARG A CA 1
ATOM 701 C C . ARG A 1 93 ? -0.686 -8.568 -11.146 1.00 93.19 93 ARG A C 1
ATOM 703 O O . ARG A 1 93 ? 0.145 -8.889 -11.987 1.00 93.19 93 ARG A O 1
ATOM 710 N N . ALA A 1 94 ? -1.856 -8.015 -11.465 1.00 92.00 94 ALA A N 1
ATOM 711 C CA . ALA A 1 94 ? -2.225 -7.712 -12.846 1.00 92.00 94 ALA A CA 1
ATOM 712 C C . ALA A 1 94 ? -1.278 -6.681 -13.478 1.00 92.00 94 ALA A C 1
ATOM 714 O O . ALA A 1 94 ? -0.874 -6.848 -14.624 1.00 92.00 94 ALA A O 1
ATOM 715 N N . MET A 1 95 ? -0.877 -5.657 -12.719 1.00 91.38 95 MET A N 1
ATOM 716 C CA . MET A 1 95 ? 0.087 -4.651 -13.166 1.00 91.38 95 MET A CA 1
ATOM 717 C C . MET A 1 95 ? 1.478 -5.255 -13.392 1.00 91.38 95 MET A C 1
ATOM 719 O O . MET A 1 95 ? 2.109 -4.967 -14.400 1.00 91.38 95 MET A O 1
ATOM 723 N N . GLN A 1 96 ? 1.950 -6.117 -12.489 1.00 89.88 96 GLN A N 1
ATOM 724 C CA . GLN A 1 96 ? 3.249 -6.790 -12.623 1.00 89.88 96 GLN A CA 1
ATOM 725 C C . GLN A 1 96 ? 3.272 -7.816 -13.762 1.00 89.88 96 GLN A C 1
ATOM 727 O O . GLN A 1 96 ? 4.308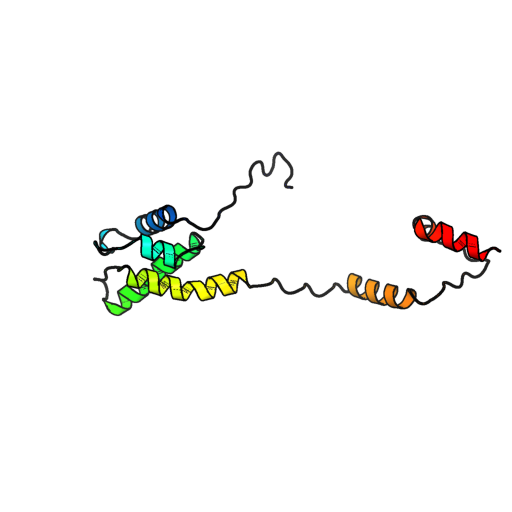 -8.019 -14.387 1.00 89.88 96 GLN A O 1
ATOM 732 N N . ALA A 1 97 ? 2.139 -8.466 -14.030 1.00 89.56 97 ALA A N 1
ATOM 733 C CA . ALA A 1 97 ? 1.984 -9.403 -15.137 1.00 89.56 97 ALA A CA 1
ATOM 734 C C . ALA A 1 97 ? 1.708 -8.708 -16.481 1.00 89.56 97 ALA A C 1
ATOM 736 O O . ALA A 1 97 ? 1.649 -9.383 -17.510 1.00 89.56 97 ALA A O 1
ATOM 737 N N . ALA A 1 98 ? 1.506 -7.386 -16.489 1.00 87.62 98 ALA A N 1
ATOM 738 C CA . ALA A 1 98 ? 1.256 -6.644 -17.711 1.00 87.62 98 ALA A CA 1
ATOM 739 C C . ALA A 1 98 ? 2.507 -6.686 -18.592 1.00 87.62 98 ALA A C 1
ATOM 741 O O . ALA A 1 98 ? 3.558 -6.152 -18.245 1.00 87.62 98 ALA A O 1
ATOM 742 N N . THR A 1 99 ? 2.384 -7.341 -19.743 1.00 80.00 99 THR A N 1
ATOM 743 C CA . THR A 1 99 ? 3.423 -7.324 -20.766 1.00 80.00 99 THR A CA 1
ATOM 744 C C . THR A 1 99 ? 3.182 -6.123 -21.675 1.00 80.00 99 THR A C 1
ATOM 746 O O . THR A 1 99 ? 2.046 -5.859 -22.084 1.00 80.00 99 THR A O 1
ATOM 749 N N . GLU A 1 100 ? 4.238 -5.381 -21.994 1.00 74.19 100 GLU A N 1
ATOM 750 C CA . GLU A 1 100 ? 4.217 -4.494 -23.152 1.00 74.19 100 GLU A CA 1
ATOM 751 C C . GLU A 1 100 ? 4.155 -5.427 -24.360 1.00 74.19 100 GLU A C 1
ATOM 753 O O . GLU A 1 100 ? 5.121 -6.132 -24.634 1.00 74.19 100 GLU A O 1
ATOM 758 N N . GLY A 1 101 ? 2.977 -5.563 -24.979 1.00 71.69 101 GLY A N 1
ATOM 759 C CA . GLY A 1 101 ? 2.772 -6.508 -26.079 1.00 71.69 101 GLY A CA 1
ATOM 760 C C . GLY A 1 101 ? 3.899 -6.430 -27.111 1.00 71.69 101 GLY A C 1
ATOM 761 O O . GLY A 1 101 ? 4.453 -5.354 -27.332 1.00 71.69 101 GLY A O 1
ATOM 762 N N . GLU A 1 102 ? 4.231 -7.561 -27.737 1.00 73.75 102 GLU A N 1
ATOM 763 C CA . GLU A 1 102 ? 5.309 -7.616 -28.728 1.00 73.75 102 GLU A CA 1
ATOM 764 C C . GLU A 1 102 ? 5.108 -6.509 -29.775 1.00 73.75 102 GLU A C 1
ATOM 766 O O . GLU A 1 102 ? 4.050 -6.471 -30.423 1.00 73.75 102 GLU A O 1
ATOM 771 N N . PRO A 1 103 ? 6.067 -5.576 -29.931 1.00 73.38 103 PRO A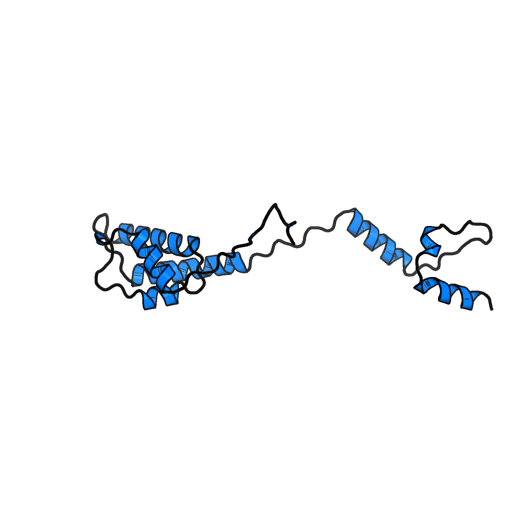 N 1
ATOM 772 C CA . PRO A 1 103 ? 5.931 -4.519 -30.913 1.00 73.38 103 PRO A CA 1
ATOM 773 C C . PRO A 1 103 ? 5.747 -5.172 -32.278 1.00 73.38 103 PRO A C 1
ATOM 775 O O . PRO A 1 103 ? 6.543 -6.025 -32.678 1.00 73.38 103 PRO A O 1
ATOM 778 N N . ALA A 1 104 ? 4.683 -4.783 -32.990 1.00 76.50 104 ALA A N 1
ATOM 779 C CA . ALA A 1 104 ? 4.451 -5.285 -34.335 1.00 76.50 104 ALA A CA 1
ATOM 780 C C . ALA A 1 104 ? 5.739 -5.076 -35.147 1.00 76.50 104 ALA A C 1
ATOM 782 O O . ALA A 1 104 ? 6.283 -3.962 -35.139 1.00 76.50 104 ALA A O 1
ATOM 783 N N . PRO A 1 105 ? 6.266 -6.126 -35.801 1.00 81.12 105 PRO A N 1
ATOM 784 C CA . PRO A 1 105 ? 7.523 -6.011 -36.509 1.00 81.12 105 PRO A CA 1
ATOM 785 C C . PRO A 1 105 ? 7.394 -4.898 -37.542 1.00 81.12 105 PRO A C 1
ATOM 787 O O . PRO A 1 105 ? 6.377 -4.766 -38.230 1.00 81.12 105 PRO A O 1
ATOM 790 N N . THR A 1 106 ? 8.423 -4.061 -37.641 1.00 90.00 106 THR A N 1
ATOM 791 C CA . THR A 1 106 ? 8.420 -2.995 -38.639 1.00 90.00 106 THR A CA 1
ATOM 792 C C . THR A 1 106 ? 8.330 -3.607 -40.035 1.00 90.00 106 THR A C 1
ATOM 794 O O . THR A 1 106 ? 8.734 -4.755 -40.262 1.00 90.00 106 THR A O 1
ATOM 797 N N . LEU A 1 107 ? 7.815 -2.836 -40.996 1.00 88.31 107 LEU A N 1
ATOM 798 C CA . LEU A 1 107 ? 7.792 -3.273 -42.390 1.00 88.31 107 LEU A CA 1
ATOM 799 C C . LEU A 1 107 ? 9.199 -3.669 -42.862 1.00 88.31 107 LEU A C 1
ATOM 801 O O . LEU A 1 107 ? 9.335 -4.690 -43.519 1.00 88.31 107 LEU A O 1
ATOM 805 N N . ASP A 1 108 ? 10.237 -2.924 -42.462 1.00 89.12 108 ASP A N 1
ATOM 806 C CA . ASP A 1 108 ? 11.636 -3.248 -42.773 1.00 89.12 108 ASP A CA 1
ATOM 807 C C . ASP A 1 108 ? 12.070 -4.599 -42.188 1.00 89.12 108 ASP A C 1
ATOM 809 O O . ASP A 1 108 ? 12.600 -5.440 -42.913 1.00 89.12 108 ASP A O 1
ATOM 813 N N . ALA A 1 109 ? 11.797 -4.846 -40.901 1.00 85.31 109 ALA A N 1
ATOM 814 C CA . ALA A 1 109 ? 12.152 -6.104 -40.246 1.00 85.31 109 ALA A CA 1
ATOM 815 C C . ALA A 1 109 ? 11.426 -7.299 -40.886 1.00 85.31 109 ALA A C 1
ATOM 817 O O . ALA A 1 109 ? 12.039 -8.335 -41.157 1.00 85.31 109 ALA A O 1
ATOM 818 N N . THR A 1 110 ? 10.137 -7.128 -41.190 1.00 89.50 110 THR A N 1
ATOM 819 C CA . THR A 1 110 ? 9.304 -8.151 -41.836 1.00 89.50 110 THR A CA 1
ATOM 820 C C . THR A 1 110 ? 9.767 -8.414 -43.267 1.00 89.50 110 THR A C 1
ATOM 822 O O . THR A 1 110 ? 9.961 -9.562 -43.660 1.00 89.50 110 THR A O 1
ATOM 825 N N . PHE A 1 111 ? 10.010 -7.356 -44.042 1.00 90.00 111 PHE A N 1
ATOM 826 C CA . PHE A 1 111 ? 10.478 -7.448 -45.421 1.00 90.00 111 PHE A CA 1
ATOM 827 C C . PHE A 1 111 ? 11.850 -8.121 -45.496 1.00 90.00 111 PHE A C 1
ATOM 829 O O . PHE A 1 111 ? 12.039 -9.052 -46.274 1.00 90.00 111 PHE A O 1
ATOM 836 N N . ARG A 1 112 ? 12.787 -7.729 -44.624 1.00 85.00 112 ARG A N 1
ATOM 837 C CA . ARG A 1 112 ? 14.112 -8.353 -44.519 1.00 85.00 112 ARG A CA 1
ATOM 838 C C . ARG A 1 112 ? 14.020 -9.837 -44.175 1.00 85.00 112 ARG A C 1
ATOM 840 O O . ARG A 1 112 ? 14.736 -10.634 -44.774 1.00 85.00 112 ARG A O 1
ATOM 847 N N . SER A 1 113 ? 13.144 -10.209 -43.242 1.00 84.31 113 SER A N 1
ATOM 848 C CA . SER A 1 113 ? 12.913 -11.609 -42.872 1.00 84.31 113 SER A CA 1
ATOM 849 C C . SER A 1 113 ? 12.374 -12.425 -44.052 1.00 84.31 113 SER A C 1
ATOM 851 O O . SER A 1 113 ? 12.928 -13.481 -44.357 1.00 84.31 113 SER A O 1
ATOM 853 N N . ILE A 1 114 ? 11.364 -11.914 -44.764 1.00 89.19 114 ILE A N 1
ATOM 854 C CA . ILE A 1 114 ? 10.773 -12.581 -45.934 1.00 89.19 114 ILE A CA 1
ATOM 855 C C . ILE A 1 114 ? 11.807 -12.746 -47.050 1.00 89.19 114 ILE A C 1
ATOM 857 O O . ILE A 1 114 ? 11.936 -13.833 -47.613 1.00 89.19 114 ILE A O 1
ATOM 861 N N . VAL A 1 115 ? 12.566 -11.689 -47.354 1.00 87.19 115 VAL A N 1
ATOM 862 C CA . VAL A 1 115 ? 13.596 -11.704 -48.400 1.00 87.19 115 VAL A CA 1
ATOM 863 C C . VAL A 1 115 ? 14.710 -12.687 -48.052 1.00 87.19 115 VAL A C 1
ATOM 865 O O . VAL A 1 115 ? 15.063 -13.508 -48.891 1.00 87.19 115 VAL A O 1
ATOM 868 N N . ARG A 1 116 ? 15.222 -12.668 -46.815 1.00 79.81 116 ARG A N 1
ATOM 869 C CA . ARG A 1 116 ? 16.283 -13.590 -46.381 1.00 79.81 116 ARG A CA 1
ATOM 870 C C . ARG A 1 116 ? 15.818 -15.045 -46.427 1.00 79.81 116 ARG A C 1
ATOM 872 O O . ARG A 1 116 ? 16.458 -15.856 -47.078 1.00 79.81 116 ARG A O 1
ATOM 879 N N . THR A 1 117 ? 14.643 -15.330 -45.866 1.00 82.19 117 THR A N 1
ATOM 880 C CA . THR A 1 117 ? 14.037 -16.674 -45.894 1.00 82.19 117 THR A CA 1
ATOM 881 C C . THR A 1 117 ? 13.815 -17.168 -47.325 1.00 82.19 117 THR A C 1
ATOM 883 O O . THR A 1 117 ? 14.008 -18.344 -47.615 1.00 82.19 117 THR A O 1
ATOM 886 N N . SER A 1 118 ? 13.427 -16.270 -48.236 1.00 82.00 118 SER A N 1
ATOM 887 C CA . SER A 1 118 ? 13.238 -16.617 -49.647 1.00 82.00 118 SER A CA 1
ATOM 888 C C . SER A 1 118 ? 14.561 -16.859 -50.371 1.00 82.00 118 SER A C 1
ATOM 890 O O . SER A 1 118 ? 14.580 -17.654 -51.298 1.00 82.00 118 SER A O 1
ATOM 892 N N . LEU A 1 119 ? 15.651 -16.195 -49.975 1.00 80.50 119 LEU A N 1
ATOM 893 C CA . LEU A 1 119 ? 16.972 -16.311 -50.604 1.00 80.50 119 LEU A CA 1
ATOM 894 C C . LEU A 1 119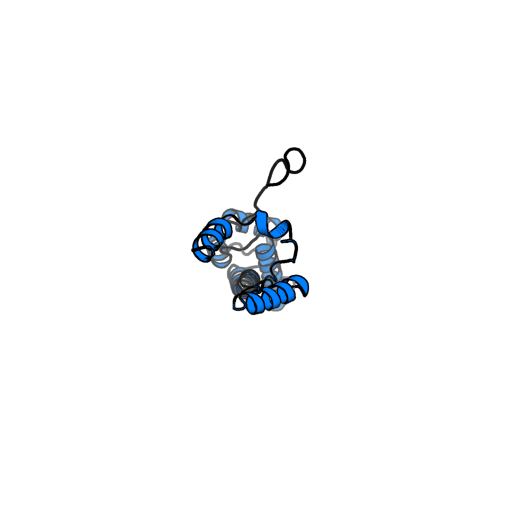 ? 17.830 -17.445 -50.027 1.00 80.50 119 LEU A C 1
ATOM 896 O O . LEU A 1 119 ? 18.693 -17.948 -50.739 1.00 80.50 119 LEU A O 1
ATOM 900 N N . ASP A 1 120 ? 17.580 -17.890 -48.793 1.00 70.69 120 ASP A N 1
ATOM 901 C CA . ASP A 1 120 ? 18.360 -18.942 -48.116 1.00 70.69 120 ASP A CA 1
ATOM 902 C C . ASP A 1 120 ? 18.277 -20.324 -48.813 1.00 70.69 120 ASP A C 1
ATOM 904 O O . ASP A 1 120 ? 19.049 -21.226 -48.495 1.00 70.69 120 ASP A O 1
ATOM 908 N N . GLY A 1 121 ? 17.394 -20.491 -49.809 1.00 59.81 121 GLY A N 1
ATOM 909 C CA . GLY A 1 121 ? 17.320 -21.671 -50.684 1.00 59.81 121 GLY A CA 1
ATOM 910 C C . GLY A 1 121 ? 17.746 -21.441 -52.141 1.00 59.81 121 GLY A C 1
ATOM 911 O O . GLY A 1 121 ? 17.771 -22.395 -52.918 1.00 59.81 121 GLY A O 1
ATOM 912 N N . TYR A 1 122 ? 18.071 -20.207 -52.537 1.00 56.88 122 TYR A N 1
ATOM 913 C CA . TYR A 1 122 ? 18.500 -19.894 -53.900 1.00 56.88 122 TYR A CA 1
ATOM 914 C C . TYR A 1 122 ? 20.018 -19.725 -53.936 1.00 56.88 122 TYR A C 1
ATOM 916 O O . TYR A 1 122 ? 20.579 -18.767 -53.405 1.00 56.88 122 TYR A O 1
ATOM 924 N N . GLY A 1 123 ? 20.691 -20.661 -54.607 1.00 55.78 123 GLY A N 1
ATOM 925 C CA . GLY A 1 123 ? 22.064 -20.455 -55.049 1.00 55.78 123 GLY A CA 1
ATOM 926 C C . GLY A 1 123 ? 22.106 -19.241 -55.973 1.00 55.78 123 GLY A C 1
ATOM 927 O O . GLY A 1 123 ? 21.383 -19.184 -56.969 1.00 55.78 123 GLY A O 1
ATOM 928 N N . TRP A 1 124 ? 22.922 -18.253 -55.623 1.00 56.66 124 TRP A N 1
ATOM 929 C CA . TRP A 1 124 ? 23.133 -17.073 -56.449 1.00 56.66 124 TRP A CA 1
ATOM 930 C C . TRP A 1 124 ? 23.814 -17.521 -57.743 1.00 56.66 124 TRP A C 1
ATOM 932 O O . TRP A 1 124 ? 24.981 -17.908 -57.731 1.00 56.66 124 TRP A O 1
ATOM 942 N N . VAL A 1 125 ? 23.083 -17.513 -58.859 1.00 52.56 125 VAL A N 1
ATOM 943 C CA . VAL A 1 125 ? 23.673 -17.756 -60.178 1.00 52.56 125 VAL A CA 1
ATOM 944 C C . VAL A 1 125 ? 24.379 -16.472 -60.592 1.00 52.56 125 VAL A C 1
ATOM 946 O O . VAL A 1 125 ? 23.767 -15.572 -61.164 1.00 52.56 125 VAL A O 1
ATOM 949 N N . HIS A 1 126 ? 25.664 -16.368 -60.262 1.00 53.75 126 HIS A N 1
ATOM 950 C CA . HIS A 1 126 ? 26.526 -15.366 -60.871 1.00 53.75 126 HIS A CA 1
ATOM 951 C C . HIS A 1 126 ? 26.740 -15.744 -62.333 1.00 53.75 126 HIS A C 1
ATOM 953 O O . HIS A 1 126 ? 27.181 -16.850 -62.648 1.00 53.75 126 HIS A O 1
ATOM 959 N N . ARG A 1 127 ? 26.417 -14.821 -63.236 1.00 51.19 127 ARG A N 1
ATOM 960 C CA . ARG A 1 127 ? 26.900 -14.897 -64.610 1.00 51.19 127 ARG A CA 1
ATOM 961 C C . ARG A 1 127 ? 28.376 -14.487 -64.579 1.00 51.19 127 ARG A C 1
ATOM 963 O O . ARG A 1 127 ? 28.708 -13.539 -63.877 1.00 51.19 127 ARG A O 1
ATOM 970 N N . GLU A 1 128 ? 29.245 -15.204 -65.295 1.00 52.84 128 GLU A N 1
ATOM 971 C CA . GLU A 1 128 ? 30.719 -15.050 -65.238 1.00 52.84 128 GLU A CA 1
ATOM 972 C C . GLU A 1 128 ? 31.232 -13.604 -65.402 1.00 52.84 128 GLU A C 1
ATOM 974 O O . GLU A 1 128 ? 32.327 -13.295 -64.940 1.00 52.84 128 GLU A O 1
ATOM 979 N N . ASP A 1 129 ? 30.427 -12.718 -65.993 1.00 57.84 129 ASP A N 1
ATOM 980 C CA . ASP A 1 129 ? 30.788 -11.334 -66.304 1.00 57.84 129 ASP A CA 1
ATOM 981 C C . ASP A 1 129 ? 30.243 -10.280 -65.313 1.00 57.84 129 ASP A C 1
ATOM 983 O O . ASP A 1 129 ? 30.515 -9.090 -65.489 1.00 57.84 129 ASP A O 1
ATOM 987 N N . ASP A 1 130 ? 29.471 -10.664 -64.287 1.00 55.22 130 ASP A N 1
ATOM 988 C CA . ASP A 1 130 ? 28.898 -9.696 -63.339 1.00 55.22 130 ASP A CA 1
ATOM 989 C C . ASP A 1 130 ? 29.888 -9.344 -62.209 1.00 55.22 130 ASP A C 1
ATOM 991 O O . ASP A 1 130 ? 30.407 -10.239 -61.532 1.00 55.22 130 ASP A O 1
ATOM 995 N N . PRO A 1 131 ? 30.137 -8.048 -61.930 1.00 55.94 131 PRO A N 1
ATOM 996 C CA . PRO A 1 131 ? 30.986 -7.645 -60.817 1.00 55.94 131 PRO A CA 1
ATOM 997 C C . PRO A 1 131 ? 30.338 -8.040 -59.483 1.00 55.94 131 PRO A C 1
ATOM 999 O O . PRO A 1 131 ? 29.193 -7.682 -59.198 1.00 55.94 131 PRO A O 1
ATOM 1002 N N . ILE A 1 132 ? 31.081 -8.772 -58.649 1.00 58.34 132 ILE A N 1
ATOM 1003 C CA . ILE A 1 132 ? 30.633 -9.160 -57.306 1.00 58.34 132 ILE A CA 1
ATOM 1004 C C . ILE A 1 132 ? 30.495 -7.884 -56.454 1.00 58.34 132 ILE A C 1
ATOM 1006 O O . ILE A 1 132 ? 31.470 -7.141 -56.338 1.00 58.34 132 ILE A O 1
ATOM 1010 N N . PRO A 1 133 ? 29.327 -7.606 -55.844 1.00 54.03 133 PRO A N 1
ATOM 1011 C CA . PRO A 1 133 ? 29.154 -6.432 -54.992 1.00 54.03 133 PRO A CA 1
ATOM 1012 C C . PRO A 1 133 ? 30.057 -6.498 -53.754 1.00 54.03 133 PRO A C 1
ATOM 1014 O O . PRO A 1 133 ? 30.087 -7.525 -53.077 1.00 54.03 133 PRO A O 1
ATOM 1017 N N . ASP A 1 134 ? 30.701 -5.385 -53.389 1.00 51.16 134 ASP A N 1
ATOM 1018 C CA . ASP A 1 134 ? 31.645 -5.291 -52.256 1.00 51.16 134 ASP A CA 1
ATOM 1019 C C . ASP A 1 134 ? 31.083 -5.801 -50.913 1.00 51.16 134 ASP A C 1
ATOM 1021 O O . ASP A 1 134 ? 31.831 -6.244 -50.042 1.00 51.16 134 ASP A O 1
ATOM 1025 N N . ALA A 1 135 ? 29.756 -5.802 -50.750 1.00 49.81 135 ALA A N 1
ATOM 1026 C CA . ALA A 1 135 ? 29.070 -6.351 -49.580 1.00 49.81 135 ALA A CA 1
ATOM 1027 C C . ALA A 1 135 ? 29.338 -7.855 -49.349 1.00 49.81 135 ALA A C 1
ATOM 1029 O O . ALA A 1 135 ? 29.208 -8.325 -48.222 1.00 49.81 135 ALA A O 1
ATOM 1030 N N . TYR A 1 136 ? 29.737 -8.600 -50.386 1.00 52.22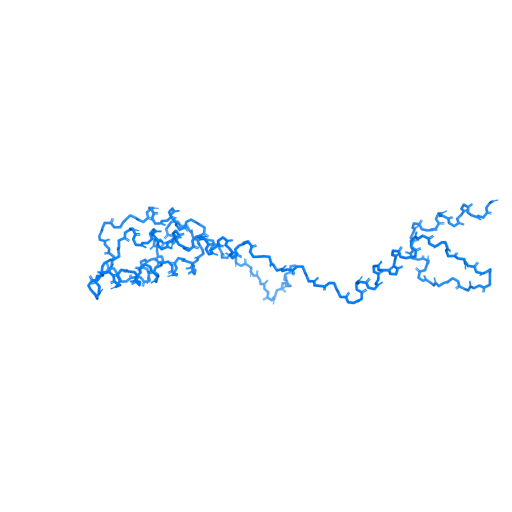 136 TYR A N 1
ATOM 1031 C CA . TYR A 1 136 ? 30.064 -10.030 -50.315 1.00 52.22 136 TYR A CA 1
ATOM 1032 C C . TYR A 1 136 ? 31.494 -10.333 -49.854 1.00 52.22 136 TYR A C 1
ATOM 1034 O O . TYR A 1 136 ? 31.784 -11.470 -49.495 1.00 52.22 136 TYR A O 1
ATOM 1042 N N . LEU A 1 137 ? 32.388 -9.342 -49.836 1.00 51.28 137 LEU A N 1
ATOM 1043 C CA . LEU A 1 137 ? 33.781 -9.520 -49.402 1.00 51.28 137 LEU A CA 1
ATOM 1044 C C . LEU A 1 137 ? 33.955 -9.409 -47.878 1.00 51.28 137 LEU A C 1
ATOM 1046 O O . LEU A 1 137 ? 35.060 -9.579 -47.370 1.00 51.28 137 LEU A O 1
ATOM 1050 N N . MET A 1 138 ? 32.875 -9.109 -47.153 1.00 46.16 138 MET A N 1
ATOM 1051 C CA . MET A 1 138 ? 32.886 -8.831 -45.713 1.00 46.16 138 MET A CA 1
ATOM 1052 C C . MET A 1 138 ? 32.304 -9.971 -44.863 1.00 46.16 138 MET A C 1
ATOM 1054 O O . MET A 1 138 ? 32.255 -9.832 -43.643 1.00 46.16 138 MET A O 1
ATOM 1058 N N . ASP A 1 139 ? 31.865 -11.077 -45.478 1.00 49.62 139 ASP A N 1
ATOM 1059 C CA . ASP A 1 139 ? 31.332 -12.245 -44.767 1.00 49.62 139 ASP A CA 1
ATOM 1060 C C . ASP A 1 139 ? 32.395 -13.365 -44.701 1.00 49.62 139 ASP A C 1
ATOM 1062 O O . ASP A 1 139 ? 32.634 -14.045 -45.708 1.00 49.62 139 ASP A O 1
ATOM 1066 N N . PRO A 1 140 ? 33.095 -13.534 -43.560 1.00 51.97 140 PRO A N 1
ATOM 1067 C CA . PRO A 1 140 ? 34.249 -14.427 -43.451 1.00 51.97 140 PRO A CA 1
ATOM 1068 C C . PRO A 1 140 ? 33.890 -15.906 -43.655 1.00 51.97 140 PRO A C 1
ATOM 1070 O O . PRO A 1 140 ? 34.730 -16.664 -44.136 1.00 51.97 140 PRO A O 1
ATOM 1073 N N . ASP A 1 141 ? 32.640 -16.300 -43.396 1.00 55.59 141 ASP A N 1
ATOM 1074 C CA . ASP A 1 141 ? 32.193 -17.696 -43.493 1.00 55.59 141 ASP A CA 1
ATOM 1075 C C . ASP A 1 141 ? 31.938 -18.152 -44.945 1.00 55.59 141 ASP A C 1
ATOM 1077 O O . ASP A 1 141 ? 31.833 -19.347 -45.222 1.00 55.59 141 ASP A O 1
ATOM 1081 N N . ARG A 1 142 ? 31.870 -17.227 -45.917 1.00 50.91 142 ARG A N 1
ATOM 1082 C CA . ARG A 1 142 ? 31.689 -17.559 -47.348 1.00 50.91 142 ARG A CA 1
ATOM 1083 C C . ARG A 1 142 ? 32.982 -17.616 -48.158 1.00 50.91 142 ARG A C 1
ATOM 1085 O O . ARG A 1 142 ? 32.952 -18.055 -49.310 1.00 50.91 142 ARG A O 1
ATOM 1092 N N . ALA A 1 143 ? 34.111 -17.211 -47.581 1.00 48.56 143 ALA A N 1
ATOM 1093 C CA . ALA A 1 143 ? 35.409 -17.311 -48.245 1.00 48.56 143 ALA A CA 1
ATOM 1094 C C . ALA A 1 143 ? 35.830 -18.776 -48.469 1.00 48.56 143 ALA A C 1
ATOM 1096 O O . ALA A 1 143 ? 36.401 -19.094 -49.511 1.00 48.56 143 ALA A O 1
ATOM 1097 N N . GLU A 1 144 ? 35.489 -19.672 -47.537 1.00 49.38 144 GLU A N 1
ATOM 1098 C CA . GLU A 1 144 ? 35.824 -21.101 -47.619 1.00 49.38 144 GLU A CA 1
ATOM 1099 C C . GLU A 1 144 ? 34.948 -21.851 -48.637 1.00 49.38 144 GLU A C 1
ATOM 1101 O O . GLU A 1 144 ? 35.460 -22.638 -49.431 1.00 49.38 144 GLU A O 1
ATOM 1106 N N . LEU A 1 145 ? 33.653 -21.526 -48.721 1.00 46.28 145 LEU A N 1
ATOM 1107 C CA . LEU A 1 145 ? 32.714 -22.187 -49.641 1.00 46.28 145 LEU A CA 1
ATOM 1108 C C . LEU A 1 145 ? 33.037 -21.924 -51.127 1.00 46.28 145 LEU A C 1
ATOM 1110 O O . LEU A 1 145 ? 32.815 -22.772 -51.989 1.00 46.28 145 LEU A O 1
ATOM 1114 N N . ASN A 1 146 ? 33.602 -20.755 -51.442 1.00 47.25 146 ASN A N 1
ATOM 1115 C CA . ASN A 1 146 ? 33.984 -20.398 -52.812 1.00 47.25 146 ASN A CA 1
ATOM 1116 C C . ASN A 1 146 ? 35.288 -21.071 -53.282 1.00 47.25 146 ASN A C 1
ATOM 1118 O O . ASN A 1 146 ? 35.564 -21.080 -54.484 1.00 47.25 146 ASN A O 1
ATOM 1122 N N . ALA A 1 147 ? 36.091 -21.625 -52.365 1.00 51.62 147 ALA A N 1
ATOM 1123 C CA . ALA A 1 147 ? 37.309 -22.358 -52.705 1.00 51.62 147 ALA A CA 1
ATOM 1124 C C . ALA A 1 147 ? 37.008 -23.791 -53.181 1.00 51.62 147 ALA A C 1
ATOM 1126 O O . ALA A 1 147 ? 37.692 -24.286 -54.074 1.00 51.62 147 ALA A O 1
ATOM 1127 N N . GLU A 1 148 ? 35.961 -24.428 -52.651 1.00 42.50 148 GLU A N 1
ATOM 1128 C CA . GLU A 1 148 ? 35.579 -25.804 -53.006 1.00 42.50 148 GLU A CA 1
ATOM 1129 C C . GLU A 1 148 ? 34.887 -25.913 -54.375 1.00 42.50 148 GLU A C 1
ATOM 1131 O O . GLU A 1 148 ? 35.001 -26.931 -55.050 1.00 42.50 148 GLU A O 1
ATOM 1136 N N . LEU A 1 149 ? 34.221 -24.850 -54.836 1.00 45.91 149 LEU A N 1
ATOM 1137 C CA . LEU A 1 149 ? 33.493 -24.835 -56.115 1.00 45.91 149 LEU A CA 1
ATOM 1138 C C . LEU A 1 149 ? 34.388 -24.597 -57.352 1.00 45.91 149 LEU A C 1
ATOM 1140 O O . LEU A 1 149 ? 33.877 -24.506 -58.467 1.00 45.91 149 LEU A O 1
ATOM 1144 N N . ARG A 1 150 ? 35.713 -24.474 -57.174 1.00 44.91 150 ARG A N 1
ATOM 1145 C CA . ARG A 1 150 ? 36.703 -24.244 -58.250 1.00 44.91 150 ARG A CA 1
ATOM 1146 C C . ARG A 1 150 ? 37.611 -25.452 -58.549 1.00 44.91 150 ARG A C 1
ATOM 1148 O O . ARG A 1 150 ? 38.600 -25.293 -59.265 1.00 44.91 150 ARG A O 1
ATOM 1155 N N . THR A 1 151 ? 37.272 -26.634 -58.041 1.00 41.78 151 THR A N 1
ATOM 1156 C CA . THR A 1 151 ? 37.889 -27.932 -58.391 1.00 41.78 151 THR A CA 1
ATOM 1157 C C . THR A 1 151 ? 36.887 -28.836 -59.080 1.00 41.78 151 THR A C 1
ATOM 1159 O O . THR A 1 151 ? 37.296 -29.502 -60.056 1.00 41.78 151 THR A O 1
#

Secondary structure (DSSP, 8-state):
-PPTTT--------PPPHHHHHHHHHHHS-GGGB-TT--HHHHHHHTTT--HHHHHHHHHHHHHHHHHHHGGG--B-HHHHHHHHHHHHHHHHHHHT---PPPPPPHHHHHHHHHHHHHTT------TTSPPPGGGGG-TTHHHHHHHTT-

InterPro domains:
  IPR027417 P-loop containing nucleoside triphosphate hydrolase [G3DSA:3.40.50.300] (3-15)
  IPR027417 P-loop containing nucleoside triphosphate hydrolase [SSF52540] (3-85)

Foldseek 3Di:
DDDPPPDPDDDDQWADALVRLVVLLPVQDDPQQADPPADSVLLRVLQPRPGSVLSVQLSVQLVVVQCVVPNPNHHRHNVSSSVSSNVCVVVVVVVVPDDPPDPDDDPVRVVVVVVCVVCVPDDPPDDPPDDDDPVVVPDPVCVVVVVVVPD

pLDDT: mean 83.6, std 17.53, range [41.78, 97.88]

Sequence (151 aa):
MPRPGRFDAVIEIAALDAPGIEALIKAVVDHRKLDPGIDYTQIADAMAGFFPAFVREAVDQARTVAITRHGRGYLLSTDDFVAAAETLTAQLRAMQAATEGEPAPTLDATFRSIVRTSLDGYGWVHREDDPIPDAYLMDPDRAELNAELRT

Organism: NCBI:txid175570

Radius of gyration: 31.5 Å; chains: 1; bounding box: 58×42×86 Å